Protein AF-A0A8C2JK13-F1 (afdb_monomer)

Structure (mmCIF, N/CA/C/O backbone):
data_AF-A0A8C2JK13-F1
#
_entry.id   AF-A0A8C2JK13-F1
#
loop_
_atom_site.group_PDB
_atom_site.id
_atom_site.type_symbol
_atom_site.label_atom_id
_atom_site.label_alt_id
_atom_site.label_comp_id
_atom_site.label_asym_id
_atom_site.label_entity_id
_atom_site.label_seq_id
_atom_site.pdbx_PDB_ins_code
_atom_site.Cartn_x
_atom_site.Cartn_y
_atom_site.Cartn_z
_atom_site.occupancy
_atom_site.B_iso_or_equiv
_atom_site.auth_seq_id
_atom_site.auth_comp_id
_atom_site.auth_asym_id
_atom_site.auth_atom_id
_atom_site.pdbx_PDB_model_num
ATOM 1 N N . MET A 1 1 ? -36.670 22.110 35.097 1.00 42.41 1 MET A N 1
ATOM 2 C CA . MET A 1 1 ? -36.370 20.724 34.691 1.00 42.41 1 MET A CA 1
ATOM 3 C C . MET A 1 1 ? -35.905 20.815 33.248 1.00 42.41 1 MET A C 1
ATOM 5 O O . MET A 1 1 ? -36.727 20.891 32.354 1.00 42.41 1 MET A O 1
ATOM 9 N N . THR A 1 2 ? -34.612 21.069 33.052 1.00 46.75 2 THR A N 1
ATOM 10 C CA . THR A 1 2 ? -34.013 21.351 31.740 1.00 46.75 2 THR A CA 1
ATOM 11 C C . THR A 1 2 ? -33.711 20.034 31.041 1.00 46.75 2 THR A C 1
ATOM 13 O O . THR A 1 2 ? -32.826 19.299 31.480 1.00 46.75 2 THR A O 1
ATOM 16 N N . GLU A 1 3 ? -34.463 19.731 29.989 1.00 47.25 3 GLU A N 1
ATOM 17 C CA . GLU A 1 3 ? -34.153 18.641 29.070 1.00 47.25 3 GLU A CA 1
ATOM 18 C C . GLU A 1 3 ? -32.934 19.043 28.235 1.00 47.25 3 GLU A C 1
ATOM 20 O O . GLU A 1 3 ? -32.914 20.087 27.585 1.00 47.25 3 GLU A O 1
ATOM 25 N N . TRP A 1 4 ? -31.880 18.238 28.326 1.00 59.06 4 TRP A N 1
ATOM 26 C CA . TRP A 1 4 ? -30.714 18.326 27.465 1.00 59.06 4 TRP A CA 1
ATOM 27 C C . TRP A 1 4 ? -30.919 17.285 26.363 1.00 59.06 4 TRP A C 1
ATOM 29 O O . TRP A 1 4 ? -30.917 16.081 26.611 1.00 59.06 4 TRP A O 1
ATOM 39 N N . GLU A 1 5 ? -31.167 17.746 25.144 1.00 53.88 5 GLU A N 1
ATOM 40 C CA . GLU A 1 5 ? -31.246 16.869 23.983 1.00 53.88 5 GLU A CA 1
ATOM 41 C C . GLU A 1 5 ? -29.817 16.480 23.595 1.00 53.88 5 GLU A C 1
ATOM 43 O O . GLU A 1 5 ? -28.999 17.315 23.197 1.00 53.88 5 GLU A O 1
ATOM 48 N N . THR A 1 6 ? -29.474 15.207 23.777 1.00 56.38 6 THR A N 1
ATOM 49 C CA . THR A 1 6 ? -28.198 14.661 23.322 1.00 56.38 6 THR A CA 1
ATOM 50 C C . THR A 1 6 ? -28.247 14.536 21.804 1.00 56.38 6 THR A C 1
ATOM 52 O O . THR A 1 6 ? -28.711 13.534 21.266 1.00 56.38 6 THR A O 1
ATOM 55 N N . ALA A 1 7 ? -27.780 15.561 21.094 1.00 47.94 7 ALA A N 1
ATOM 56 C CA . ALA A 1 7 ? -27.538 15.455 19.663 1.00 47.94 7 ALA A CA 1
ATOM 57 C C . ALA A 1 7 ? -26.490 14.355 19.421 1.00 47.94 7 ALA A C 1
ATOM 59 O O . ALA A 1 7 ? -25.312 14.513 19.752 1.00 47.94 7 ALA A O 1
ATOM 60 N N . ALA A 1 8 ? -26.933 13.214 18.888 1.00 54.06 8 ALA A N 1
ATOM 61 C CA . ALA A 1 8 ? -26.050 12.150 18.433 1.00 54.06 8 ALA A CA 1
ATOM 62 C C . ALA A 1 8 ? -25.062 12.729 17.401 1.00 54.06 8 ALA A C 1
ATOM 64 O O . ALA A 1 8 ? -25.488 13.475 16.514 1.00 54.06 8 ALA A O 1
ATOM 65 N N . PRO A 1 9 ? -23.752 12.430 17.489 1.00 49.12 9 PRO A N 1
ATOM 66 C CA . PRO A 1 9 ? -22.812 12.907 16.489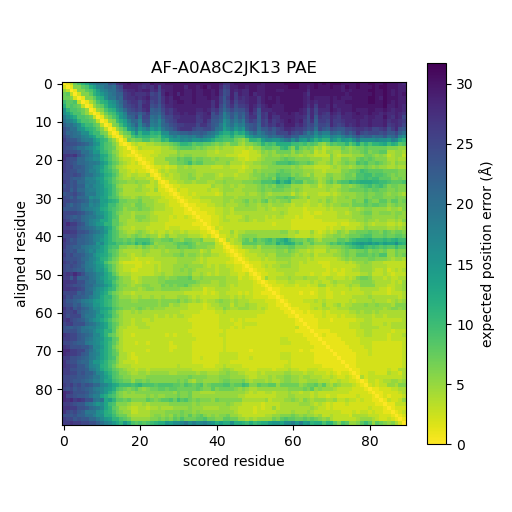 1.00 49.12 9 PRO A CA 1
ATOM 67 C C . PRO A 1 9 ? -23.193 12.293 15.141 1.00 49.12 9 PRO A C 1
ATOM 69 O O . PRO A 1 9 ? -23.242 11.070 15.008 1.00 49.12 9 PRO A O 1
ATOM 72 N N . ALA A 1 10 ? -23.480 13.151 14.160 1.00 46.97 10 ALA A N 1
ATOM 73 C CA . ALA A 1 10 ? -23.705 12.753 12.780 1.00 46.97 10 ALA A CA 1
ATOM 74 C C . ALA A 1 10 ? -22.539 11.863 12.334 1.00 46.97 10 ALA A C 1
ATOM 76 O O . ALA A 1 10 ? -21.398 12.320 12.221 1.00 46.97 10 ALA A O 1
ATOM 77 N N . VAL A 1 11 ? -22.825 10.575 12.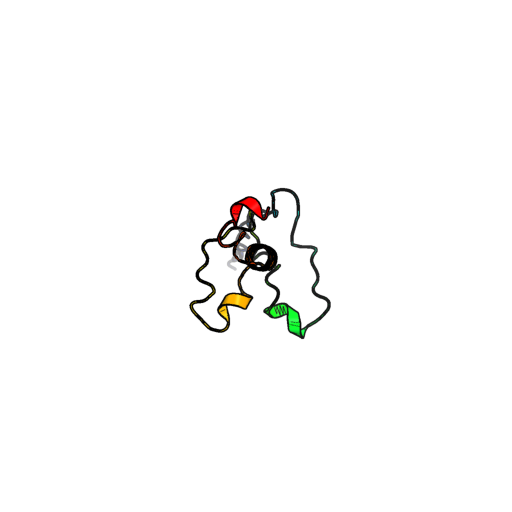143 1.00 49.00 11 VAL A N 1
ATOM 78 C CA . VAL A 1 11 ? -21.887 9.629 11.553 1.00 49.00 11 VAL A CA 1
ATOM 79 C C . VAL A 1 11 ? -21.661 10.138 10.140 1.00 49.00 11 VAL A C 1
ATOM 81 O O . VAL A 1 11 ? -22.563 10.112 9.309 1.00 49.00 11 VAL A O 1
ATOM 84 N N . ALA A 1 12 ? -20.488 10.720 9.901 1.00 47.59 12 ALA A N 1
ATOM 85 C CA . ALA A 1 12 ? -20.071 11.060 8.559 1.00 47.59 12 ALA A CA 1
ATOM 86 C C . ALA A 1 12 ? -20.074 9.753 7.763 1.00 47.59 12 ALA A C 1
ATOM 88 O O . ALA A 1 12 ? -19.233 8.892 8.013 1.00 47.59 12 ALA A O 1
ATOM 89 N N . GLU A 1 13 ? -21.053 9.603 6.871 1.00 49.75 13 GLU A N 1
ATOM 90 C CA . GLU A 1 13 ? -21.113 8.555 5.858 1.00 49.75 13 GLU A CA 1
ATOM 91 C C . GLU A 1 13 ? -19.781 8.591 5.107 1.00 49.75 13 GLU A C 1
ATOM 93 O O . GLU A 1 13 ? -19.537 9.446 4.249 1.00 49.75 13 GLU A O 1
ATOM 98 N N . THR A 1 14 ? -18.844 7.735 5.510 1.00 58.78 14 THR A N 1
ATOM 99 C CA . THR A 1 14 ? -17.599 7.572 4.778 1.00 58.78 14 THR A CA 1
ATOM 100 C C . THR A 1 14 ? -17.987 7.024 3.413 1.00 58.78 14 THR A C 1
ATOM 102 O O . THR A 1 14 ? -18.702 6.024 3.369 1.00 58.78 14 THR A O 1
ATOM 105 N N . PRO A 1 15 ? -17.571 7.662 2.306 1.00 64.00 15 PRO A N 1
ATOM 106 C CA . PRO A 1 15 ? -17.939 7.190 0.980 1.00 64.00 15 PRO A CA 1
ATOM 107 C C . PRO A 1 15 ? -17.541 5.721 0.843 1.00 64.00 15 PRO A C 1
ATOM 109 O O . PRO A 1 15 ? -16.419 5.368 1.196 1.00 64.00 15 PRO A O 1
ATOM 112 N N . ASP A 1 16 ? -18.454 4.886 0.350 1.00 71.56 16 ASP A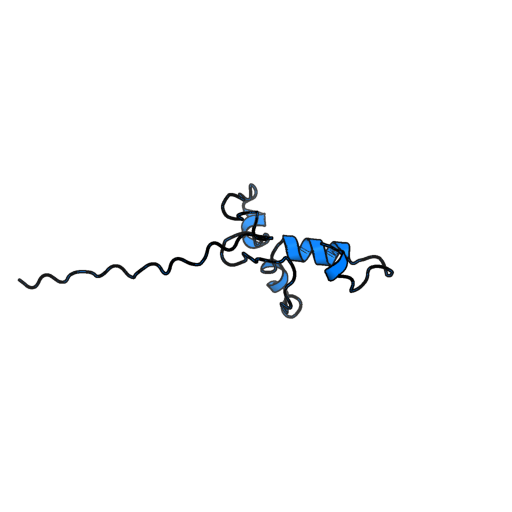 N 1
ATOM 113 C CA . ASP A 1 16 ? -18.228 3.456 0.131 1.00 71.56 16 ASP A CA 1
ATOM 114 C C . ASP A 1 16 ? -17.104 3.265 -0.910 1.00 71.56 16 ASP A C 1
ATOM 116 O O . ASP A 1 16 ? -17.288 3.443 -2.123 1.00 71.56 16 ASP A O 1
ATOM 120 N N . ILE A 1 17 ? -15.886 2.997 -0.424 1.00 79.56 17 ILE A N 1
ATOM 121 C CA . ILE A 1 17 ? -14.690 2.866 -1.261 1.00 79.56 17 ILE A CA 1
ATOM 122 C C . ILE A 1 17 ? -14.657 1.454 -1.842 1.00 79.56 17 ILE A C 1
ATOM 124 O O . ILE A 1 17 ? -14.096 0.527 -1.259 1.00 79.56 17 ILE A O 1
ATOM 128 N N . LYS A 1 18 ? -15.176 1.316 -3.061 1.00 84.06 18 LYS A N 1
ATOM 129 C CA . LYS A 1 18 ? -15.117 0.058 -3.815 1.00 84.06 18 LYS A CA 1
ATOM 130 C C . LYS A 1 18 ? -13.792 -0.093 -4.550 1.00 84.06 18 LYS A C 1
ATOM 132 O O . LYS A 1 18 ? -13.394 0.764 -5.346 1.00 84.06 18 LYS A O 1
ATOM 137 N N . LEU A 1 19 ? -13.141 -1.235 -4.364 1.00 83.81 19 LEU A N 1
ATOM 138 C CA . LEU A 1 19 ? -11.961 -1.618 -5.126 1.00 83.81 19 LEU A CA 1
ATOM 139 C C . LEU A 1 19 ? -12.332 -1.780 -6.609 1.00 83.81 19 LEU A C 1
ATOM 141 O O . LEU A 1 19 ? -13.316 -2.437 -6.962 1.00 83.81 19 LEU A O 1
ATOM 145 N N . PHE A 1 20 ? -11.556 -1.146 -7.489 1.00 83.56 20 PHE A N 1
ATOM 146 C CA . PHE A 1 20 ? -11.829 -1.023 -8.927 1.00 83.56 20 PHE A CA 1
ATOM 147 C C . PHE A 1 20 ? -13.205 -0.424 -9.267 1.00 83.56 20 PHE A C 1
ATOM 149 O O . PHE A 1 20 ? -13.683 -0.591 -10.388 1.00 83.56 20 PHE A O 1
ATOM 156 N N . GLY A 1 21 ? -13.874 0.224 -8.305 1.00 83.62 21 GLY A N 1
ATOM 157 C CA . GLY A 1 21 ? -15.260 0.679 -8.442 1.00 83.62 21 GLY A CA 1
ATOM 158 C C . GLY A 1 21 ? -16.291 -0.451 -8.561 1.00 83.62 21 GLY A C 1
ATOM 159 O O . GLY A 1 21 ? -17.449 -0.175 -8.857 1.00 83.62 21 GLY A O 1
ATOM 160 N N . LYS A 1 22 ? -15.887 -1.714 -8.362 1.00 86.00 22 LYS A N 1
ATOM 161 C CA . LYS A 1 22 ? -16.732 -2.899 -8.593 1.00 86.00 22 LYS A CA 1
ATOM 162 C C . LYS A 1 22 ? -16.891 -3.785 -7.362 1.00 86.00 22 LYS A C 1
ATOM 164 O O . LYS A 1 22 ? -17.953 -4.367 -7.187 1.00 86.00 22 LYS A O 1
ATOM 169 N N . TRP A 1 23 ? -15.863 -3.890 -6.524 1.00 86.31 23 TRP A N 1
ATOM 170 C CA . TRP A 1 23 ? -15.814 -4.855 -5.425 1.00 86.31 23 TRP A CA 1
ATOM 171 C C . TRP A 1 23 ? -15.827 -4.137 -4.074 1.00 86.31 23 TRP A C 1
ATOM 173 O O . TRP A 1 23 ? -14.977 -3.277 -3.841 1.00 86.31 23 TRP A O 1
ATOM 183 N N . SER A 1 24 ? -16.767 -4.486 -3.191 1.00 85.56 24 SER A N 1
ATOM 184 C CA . SER A 1 24 ? -16.716 -4.073 -1.780 1.00 85.56 24 SER A CA 1
ATOM 185 C C . SER A 1 24 ? -15.708 -4.943 -1.016 1.00 85.56 24 SER A C 1
ATOM 187 O O . SER A 1 24 ? -15.464 -6.098 -1.373 1.00 85.56 24 SER A O 1
ATOM 189 N N . THR A 1 25 ? -15.087 -4.364 0.011 1.00 82.62 25 THR A N 1
ATOM 190 C CA . THR A 1 25 ? -14.164 -5.046 0.929 1.00 82.62 25 THR A CA 1
ATOM 191 C C . THR A 1 25 ? -14.814 -5.460 2.251 1.00 82.62 25 THR A C 1
ATOM 193 O O . THR A 1 25 ? -14.141 -6.077 3.076 1.00 82.62 25 THR A O 1
ATOM 196 N N . ASP A 1 26 ? -16.094 -5.150 2.456 1.00 81.94 26 ASP A N 1
ATOM 197 C CA . ASP A 1 26 ? -16.747 -5.233 3.772 1.00 81.94 2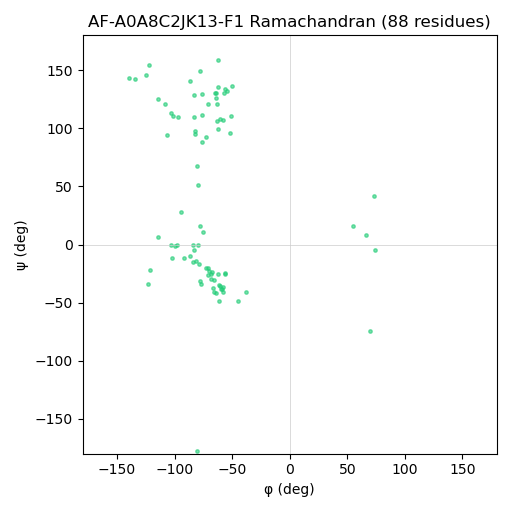6 ASP A CA 1
ATOM 198 C C . ASP A 1 26 ? -17.084 -6.675 4.161 1.00 81.94 26 ASP A C 1
ATOM 200 O O . ASP A 1 26 ? -16.924 -7.074 5.314 1.00 81.94 26 ASP A O 1
ATOM 204 N N . ASP A 1 27 ? -17.431 -7.498 3.171 1.00 84.06 27 ASP A N 1
ATOM 205 C CA . ASP A 1 27 ? -17.768 -8.912 3.362 1.00 84.06 27 ASP A CA 1
ATOM 206 C C . ASP A 1 27 ? -16.532 -9.821 3.508 1.00 84.06 27 ASP A C 1
ATOM 208 O O . ASP A 1 27 ? -16.651 -11.040 3.663 1.00 84.06 27 ASP A O 1
ATOM 212 N N . VAL A 1 28 ? -15.315 -9.267 3.447 1.00 85.12 28 VAL A N 1
ATOM 213 C CA . VAL A 1 28 ? -14.088 -10.071 3.487 1.00 85.12 28 VAL A CA 1
ATOM 214 C C . VAL A 1 28 ? -13.719 -10.415 4.928 1.00 85.12 28 VAL A C 1
ATOM 216 O O . VAL A 1 28 ? -13.069 -9.650 5.644 1.00 85.12 28 VAL A O 1
ATOM 219 N N . GLN A 1 29 ? -14.096 -11.622 5.339 1.00 87.31 29 GLN A N 1
ATOM 220 C CA . GLN A 1 29 ? -13.760 -12.174 6.647 1.00 87.31 29 GLN A CA 1
ATOM 221 C C . GLN A 1 29 ? -12.399 -12.881 6.636 1.00 87.31 29 GLN A C 1
ATOM 223 O O . GLN A 1 29 ? -12.031 -13.583 5.695 1.00 87.31 29 GLN A O 1
ATOM 228 N N . ILE A 1 30 ? -11.641 -12.697 7.717 1.00 89.00 30 ILE A N 1
ATOM 229 C CA . ILE A 1 30 ? -10.350 -13.354 7.935 1.00 89.00 30 ILE A CA 1
ATOM 230 C C . ILE A 1 30 ? -10.581 -14.478 8.946 1.00 89.00 30 ILE A C 1
ATOM 232 O O . ILE A 1 30 ? -10.890 -14.208 10.102 1.00 89.00 30 ILE A O 1
ATOM 236 N N . ASN A 1 31 ? -10.430 -15.727 8.501 1.00 90.56 31 ASN A N 1
ATOM 237 C CA . ASN A 1 31 ? -10.756 -16.914 9.303 1.00 90.56 31 ASN A CA 1
ATOM 238 C C . ASN A 1 31 ? -9.755 -17.194 10.441 1.00 90.56 31 ASN A C 1
ATOM 240 O O . ASN A 1 31 ? -10.082 -17.911 11.380 1.00 90.56 31 ASN A O 1
ATOM 244 N N . ASP A 1 32 ? -8.536 -16.652 10.355 1.00 92.88 32 ASP A N 1
ATOM 245 C CA . ASP A 1 32 ? -7.474 -16.837 11.348 1.00 92.88 32 ASP A CA 1
ATOM 246 C C . ASP A 1 32 ? -7.238 -15.546 12.145 1.00 92.88 32 ASP A C 1
ATOM 248 O O . ASP A 1 32 ? -6.865 -14.507 11.590 1.00 92.88 32 ASP A O 1
ATOM 252 N N . ILE A 1 33 ? -7.413 -15.636 13.465 1.00 91.56 33 ILE A N 1
ATOM 253 C CA . ILE A 1 33 ? -7.257 -14.529 14.418 1.00 91.56 33 ILE A CA 1
ATOM 254 C C . ILE A 1 33 ? -5.845 -13.933 14.358 1.00 91.56 33 ILE A C 1
ATOM 256 O O . ILE A 1 33 ? -5.686 -12.716 14.435 1.00 91.56 33 ILE A O 1
ATOM 260 N N . SER A 1 34 ? -4.811 -14.756 14.178 1.00 91.88 34 SER A N 1
ATOM 261 C CA . SER A 1 34 ? -3.418 -14.292 14.196 1.00 91.88 34 SER A CA 1
ATOM 262 C C . SER A 1 34 ? -3.059 -13.409 12.993 1.00 91.88 34 SER A C 1
ATOM 264 O O . SER A 1 34 ? -2.170 -12.557 13.072 1.00 91.88 34 SER A O 1
ATOM 266 N N . LEU A 1 35 ? -3.772 -13.580 11.877 1.00 90.44 35 LEU A N 1
ATOM 267 C CA . LEU A 1 35 ? -3.546 -12.849 10.631 1.00 90.44 35 LEU A CA 1
ATOM 268 C C . LEU A 1 35 ? -4.381 -11.570 10.530 1.00 90.44 35 LEU A C 1
ATOM 270 O O . LEU A 1 35 ? -4.112 -10.741 9.655 1.00 90.44 35 LEU A O 1
ATOM 274 N N . GLN A 1 36 ? -5.358 -11.384 11.419 1.00 89.25 36 GLN A N 1
ATOM 275 C CA . GLN A 1 36 ? -6.329 -10.294 11.347 1.00 89.25 36 GLN A CA 1
ATOM 276 C C . GLN A 1 36 ? -5.673 -8.903 11.351 1.00 89.25 36 GLN A C 1
ATOM 278 O O . GLN A 1 36 ? -6.114 -8.016 10.621 1.00 89.25 36 GLN A O 1
ATOM 283 N N . ASP A 1 37 ? -4.583 -8.732 12.100 1.00 89.19 37 ASP A N 1
ATOM 284 C CA . ASP A 1 37 ? -3.846 -7.462 12.188 1.00 89.19 37 ASP A CA 1
ATOM 285 C C . ASP A 1 37 ? -2.825 -7.259 11.051 1.00 89.19 37 ASP A C 1
ATOM 287 O O . ASP A 1 37 ? -2.347 -6.145 10.821 1.00 89.19 37 ASP A O 1
ATOM 291 N N . TYR A 1 38 ? -2.481 -8.324 10.317 1.00 91.00 38 TYR A N 1
ATOM 292 C CA . TYR A 1 38 ? -1.478 -8.306 9.242 1.00 91.00 38 TYR A CA 1
ATOM 293 C C . TYR A 1 38 ? -2.077 -8.286 7.831 1.00 91.00 38 TYR A C 1
ATOM 295 O O . TYR A 1 38 ? -1.349 -8.058 6.851 1.00 91.00 38 TYR A O 1
ATOM 303 N N . ILE A 1 39 ? -3.383 -8.524 7.718 1.00 91.06 39 ILE A N 1
ATOM 304 C CA . ILE A 1 39 ? -4.154 -8.481 6.478 1.00 91.06 39 ILE A CA 1
ATOM 305 C C . ILE A 1 39 ? -5.025 -7.217 6.492 1.00 91.06 39 ILE A C 1
ATOM 307 O O . ILE A 1 39 ? -6.134 -7.179 7.018 1.00 91.06 39 ILE A O 1
ATOM 311 N N . ALA A 1 40 ? -4.501 -6.151 5.887 1.00 88.69 40 ALA A N 1
ATOM 312 C CA . ALA A 1 40 ? -5.191 -4.872 5.751 1.00 88.69 40 ALA A CA 1
ATOM 313 C C . ALA A 1 40 ? -6.272 -4.932 4.652 1.00 88.69 40 ALA A C 1
ATOM 315 O O . ALA A 1 40 ? -5.990 -4.637 3.488 1.00 88.69 40 ALA A O 1
ATOM 316 N N . VAL A 1 41 ? -7.489 -5.345 5.029 1.00 84.12 41 VAL A N 1
ATOM 317 C CA . VAL A 1 41 ? -8.673 -5.413 4.138 1.00 84.12 41 VAL A CA 1
ATOM 318 C C . VAL A 1 41 ? -9.851 -4.564 4.635 1.00 84.12 41 VAL A C 1
ATOM 320 O O . VAL A 1 41 ? -10.677 -4.150 3.836 1.00 84.12 41 VAL A O 1
ATOM 323 N N . LYS A 1 42 ? -9.896 -4.238 5.932 1.00 80.00 42 LYS A N 1
ATOM 324 C CA . LYS A 1 42 ? -10.970 -3.429 6.535 1.00 80.00 42 LYS A CA 1
ATOM 325 C C . LYS A 1 42 ? -11.043 -2.015 5.938 1.00 80.00 42 LYS A C 1
ATOM 327 O O . LYS A 1 42 ? -10.021 -1.495 5.488 1.00 80.00 42 LYS A O 1
ATOM 332 N N . GLU A 1 43 ? -12.201 -1.364 6.071 1.00 74.44 43 GLU A N 1
ATOM 333 C CA . GLU A 1 43 ? -12.550 -0.017 5.566 1.00 74.44 43 GLU A CA 1
ATOM 334 C C . GLU A 1 43 ? -11.424 1.030 5.654 1.00 74.44 43 GLU A C 1
ATOM 336 O O . GLU A 1 43 ? -11.167 1.769 4.707 1.00 74.44 43 GLU A O 1
ATOM 341 N N . LYS A 1 44 ? -10.660 1.048 6.758 1.00 79.38 44 LYS A N 1
ATOM 342 C CA . LYS A 1 44 ? -9.513 1.963 6.953 1.00 79.38 44 LYS A CA 1
ATOM 343 C C . LYS A 1 44 ? -8.443 1.879 5.856 1.00 79.38 44 LYS A C 1
ATOM 345 O O . LYS A 1 44 ? -7.666 2.818 5.678 1.00 79.38 44 LYS A O 1
ATOM 350 N N . TYR A 1 45 ? -8.361 0.747 5.168 1.00 81.69 45 TYR A N 1
ATOM 351 C CA . TYR A 1 45 ? -7.379 0.445 4.132 1.00 81.69 45 TYR A CA 1
ATOM 352 C C . TYR A 1 45 ? -8.015 0.275 2.749 1.00 81.69 45 TYR A C 1
ATOM 354 O O . TYR A 1 45 ? -7.299 -0.061 1.802 1.00 81.69 45 TYR A O 1
ATOM 362 N N . ALA A 1 46 ? -9.318 0.536 2.617 1.00 83.50 46 ALA A N 1
ATOM 363 C CA . ALA A 1 46 ? -10.013 0.486 1.343 1.00 83.50 46 ALA A CA 1
ATOM 364 C C . ALA A 1 46 ? -9.437 1.533 0.375 1.00 83.50 46 ALA A C 1
ATOM 366 O O . ALA A 1 46 ? -9.128 2.678 0.731 1.00 83.50 46 ALA A O 1
ATOM 367 N N . LYS A 1 47 ? -9.224 1.115 -0.872 1.00 86.25 47 LYS A N 1
ATOM 368 C CA . LYS A 1 47 ? -8.650 1.931 -1.947 1.00 86.25 47 LYS A CA 1
ATOM 369 C C . LYS A 1 47 ? -9.392 1.639 -3.242 1.00 86.25 47 LYS A C 1
ATOM 371 O O . LYS A 1 47 ? -9.677 0.485 -3.533 1.00 86.25 47 LYS A O 1
ATOM 376 N N . TYR A 1 48 ? -9.599 2.666 -4.062 1.00 88.44 48 TYR A N 1
ATOM 377 C CA . TYR A 1 48 ? -10.167 2.500 -5.404 1.00 88.44 48 TYR A CA 1
ATOM 378 C C . TYR A 1 48 ? -9.236 1.732 -6.348 1.00 88.44 48 TYR A C 1
ATOM 380 O O . TYR A 1 48 ? -9.685 0.935 -7.165 1.00 88.44 48 TYR A O 1
ATOM 388 N N . LEU A 1 49 ? -7.927 1.965 -6.230 1.00 88.88 49 LEU A N 1
ATOM 389 C CA . LEU A 1 49 ? -6.888 1.354 -7.055 1.00 88.88 49 LEU A CA 1
ATOM 390 C C . LEU A 1 49 ? -5.856 0.675 -6.148 1.00 88.88 49 LEU A C 1
ATOM 392 O O . LEU A 1 49 ? -5.521 1.225 -5.096 1.00 88.88 49 LEU A O 1
ATOM 396 N N . PRO A 1 50 ? -5.262 -0.453 -6.568 1.00 89.38 50 PRO A N 1
ATOM 397 C CA . PRO A 1 50 ? -4.196 -1.123 -5.820 1.00 89.38 50 PRO A CA 1
ATOM 398 C C . PRO A 1 50 ? -2.836 -0.406 -5.932 1.00 89.38 50 PRO A C 1
ATOM 400 O O . PRO A 1 50 ? -1.802 -0.936 -5.524 1.00 89.38 50 PRO A 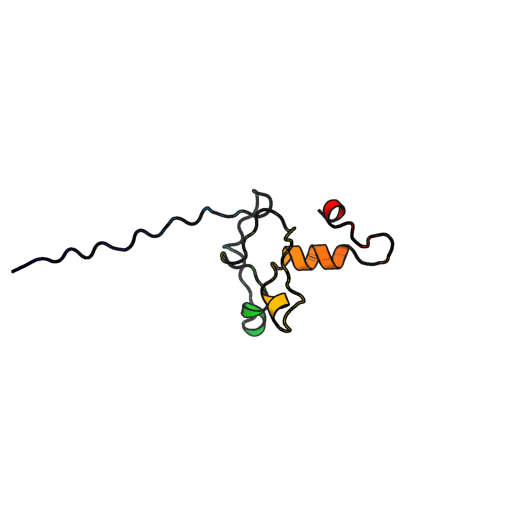O 1
ATOM 403 N N . HIS A 1 51 ? -2.814 0.807 -6.486 1.00 89.06 51 HIS A N 1
ATOM 404 C CA . HIS A 1 51 ? -1.634 1.653 -6.562 1.00 89.06 51 HIS A CA 1
ATOM 405 C C . HIS A 1 51 ? -1.703 2.720 -5.480 1.00 89.06 51 HIS A C 1
ATOM 407 O O . HIS A 1 51 ? -2.489 3.661 -5.568 1.00 89.06 51 HIS A O 1
ATOM 413 N N . SER A 1 52 ? -0.827 2.612 -4.485 1.00 88.31 52 SER A N 1
ATOM 414 C CA . SER A 1 52 ? -0.513 3.732 -3.615 1.00 88.31 52 SER A CA 1
ATOM 415 C C . SER A 1 52 ? 0.985 4.039 -3.663 1.00 88.31 52 SER A C 1
ATOM 417 O O . SER A 1 52 ? 1.821 3.197 -3.995 1.00 88.31 52 SER A O 1
ATOM 419 N N . ALA A 1 53 ? 1.335 5.288 -3.363 1.00 89.12 53 ALA A N 1
ATOM 420 C CA . ALA A 1 53 ? 2.718 5.720 -3.163 1.00 89.12 53 ALA A CA 1
ATOM 421 C C . ALA A 1 53 ? 3.099 5.673 -1.667 1.00 89.12 53 ALA A C 1
ATOM 423 O O . ALA A 1 53 ? 3.912 6.466 -1.186 1.00 89.12 53 ALA A O 1
ATOM 424 N N . GLY A 1 54 ? 2.466 4.781 -0.895 1.00 89.94 54 GLY A N 1
ATOM 425 C CA . GLY A 1 54 ? 2.660 4.683 0.547 1.00 89.94 54 GLY A CA 1
ATOM 426 C C . GLY A 1 54 ? 4.083 4.255 0.920 1.00 89.94 54 GLY A C 1
ATOM 427 O O . GLY A 1 54 ? 4.612 3.255 0.436 1.00 89.94 54 GLY A O 1
ATOM 428 N N . ARG A 1 55 ? 4.715 4.990 1.843 1.00 92.75 55 ARG A N 1
ATOM 429 C CA . ARG A 1 55 ? 6.064 4.679 2.357 1.00 92.75 55 ARG A CA 1
ATOM 430 C C . ARG A 1 55 ? 6.019 3.588 3.432 1.00 92.75 55 ARG A C 1
ATOM 432 O O . ARG A 1 55 ? 6.299 3.838 4.607 1.00 92.75 55 ARG A O 1
ATOM 439 N N . TYR A 1 56 ? 5.660 2.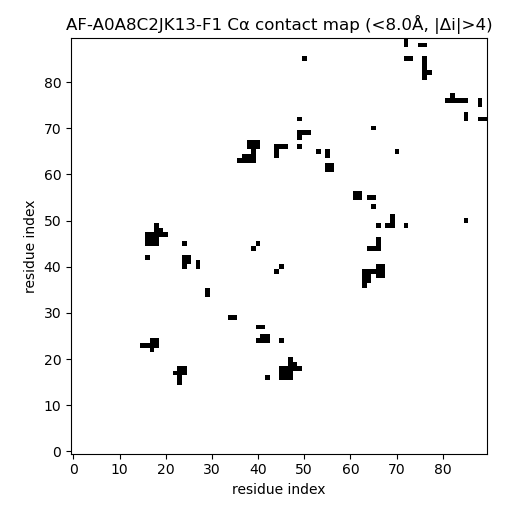373 3.028 1.00 93.25 56 TYR A N 1
ATOM 440 C CA . TYR A 1 56 ? 5.482 1.225 3.926 1.00 93.25 56 TYR A CA 1
ATOM 441 C C . TYR A 1 56 ? 6.792 0.549 4.359 1.00 93.25 56 TYR A C 1
ATOM 443 O O . TYR A 1 56 ? 6.804 -0.160 5.359 1.00 93.25 56 TYR A O 1
ATOM 451 N N . ALA A 1 57 ? 7.901 0.797 3.654 1.00 93.00 57 ALA A N 1
ATOM 452 C CA . ALA A 1 57 ? 9.213 0.225 3.974 1.00 93.00 57 ALA A CA 1
ATOM 453 C C . ALA A 1 57 ? 9.971 0.975 5.088 1.00 93.00 57 ALA A C 1
ATOM 455 O O . ALA A 1 57 ? 10.928 0.448 5.640 1.00 93.00 57 ALA A O 1
ATOM 456 N N . ALA A 1 58 ? 9.548 2.195 5.444 1.00 93.62 58 ALA A N 1
ATOM 457 C CA . ALA A 1 58 ? 10.300 3.060 6.358 1.00 93.62 58 ALA A CA 1
ATOM 458 C C . ALA A 1 58 ? 10.320 2.582 7.826 1.00 93.62 58 ALA A C 1
ATOM 460 O O . ALA A 1 58 ? 11.197 2.977 8.586 1.00 93.62 58 ALA A O 1
ATOM 461 N N . LYS A 1 59 ? 9.343 1.771 8.255 1.00 94.81 59 LYS A N 1
ATOM 462 C CA . LYS A 1 59 ? 9.264 1.212 9.618 1.00 94.81 59 LYS A CA 1
ATOM 463 C C . LYS A 1 59 ? 8.936 -0.279 9.544 1.00 94.81 59 LYS A C 1
ATOM 465 O O . LYS A 1 59 ? 8.093 -0.666 8.736 1.00 94.81 59 LYS A O 1
ATOM 470 N N . ARG A 1 60 ? 9.527 -1.086 10.439 1.00 92.81 60 ARG A N 1
ATOM 471 C CA . ARG A 1 60 ? 9.464 -2.566 10.443 1.00 92.81 60 ARG A CA 1
ATOM 472 C C . ARG A 1 60 ? 8.062 -3.140 10.203 1.00 92.81 60 ARG A C 1
ATOM 474 O O . ARG A 1 60 ? 7.892 -3.993 9.344 1.00 92.81 60 ARG A O 1
ATOM 481 N N . PHE A 1 61 ? 7.058 -2.642 10.923 1.00 93.00 61 PHE A N 1
ATOM 482 C CA . PHE A 1 61 ? 5.690 -3.178 10.882 1.00 93.00 61 PHE A CA 1
ATOM 483 C C . PHE A 1 61 ? 4.731 -2.419 9.966 1.00 93.00 61 PHE A C 1
ATOM 485 O O . PHE A 1 61 ? 3.573 -2.797 9.816 1.00 93.00 61 PHE A O 1
ATOM 492 N N . ARG A 1 62 ? 5.190 -1.357 9.302 1.00 93.31 62 ARG A N 1
ATOM 493 C CA . ARG A 1 62 ? 4.304 -0.515 8.490 1.00 93.31 62 ARG A CA 1
ATOM 494 C C . ARG A 1 62 ? 3.835 -1.222 7.217 1.00 93.31 62 ARG A C 1
ATOM 496 O O . ARG A 1 62 ? 2.784 -0.883 6.692 1.00 93.31 62 ARG A O 1
ATOM 503 N N . LYS A 1 63 ? 4.550 -2.260 6.772 1.00 93.19 63 LYS A N 1
ATOM 504 C CA . LYS A 1 63 ? 4.136 -3.139 5.667 1.00 93.19 63 LYS A CA 1
ATOM 505 C C . LYS A 1 63 ? 2.837 -3.909 5.950 1.00 93.19 63 LYS A C 1
ATOM 507 O O . LYS A 1 63 ? 2.137 -4.234 4.998 1.00 93.19 63 LYS A O 1
ATOM 512 N N . ALA A 1 64 ? 2.489 -4.151 7.218 1.00 92.62 64 ALA A N 1
ATOM 513 C CA . ALA A 1 64 ? 1.221 -4.782 7.599 1.00 92.62 64 ALA A CA 1
ATOM 514 C C . ALA A 1 64 ? 0.002 -3.902 7.265 1.00 92.62 64 ALA A C 1
ATOM 516 O O . ALA A 1 64 ? -1.051 -4.413 6.918 1.00 92.62 64 ALA A O 1
ATOM 517 N N . GLN A 1 65 ? 0.181 -2.576 7.290 1.00 91.56 65 GLN A N 1
ATOM 518 C CA . GLN A 1 65 ? -0.861 -1.583 6.998 1.00 91.56 65 GLN A CA 1
ATOM 519 C C . GLN A 1 65 ? -1.048 -1.319 5.493 1.00 91.56 65 GLN A C 1
ATOM 521 O O . GLN A 1 65 ? -1.891 -0.513 5.107 1.00 91.56 65 GLN A O 1
ATOM 526 N N . CYS A 1 66 ? -0.217 -1.914 4.633 1.00 92.31 66 CYS A N 1
ATOM 527 C CA . CYS A 1 66 ? -0.368 -1.795 3.186 1.00 92.31 66 CYS A CA 1
ATOM 528 C C . CYS A 1 66 ? -1.520 -2.701 2.725 1.00 92.31 66 CYS A C 1
ATOM 530 O O . CYS A 1 66 ? -1.493 -3.886 3.080 1.00 92.31 66 CYS A O 1
ATOM 532 N N . PRO A 1 67 ? -2.484 -2.189 1.931 1.00 92.88 67 PRO A N 1
ATOM 533 C CA . PRO A 1 67 ? -3.595 -2.986 1.421 1.00 92.88 67 PRO A CA 1
ATOM 534 C C . PRO A 1 67 ? -3.106 -4.285 0.777 1.00 92.88 67 PRO A C 1
ATOM 536 O O . PRO A 1 67 ? -2.121 -4.289 0.030 1.00 92.88 67 PRO A O 1
ATOM 539 N N . ILE A 1 68 ? -3.785 -5.400 1.054 1.00 92.12 68 ILE A N 1
ATOM 540 C CA . ILE A 1 68 ? -3.303 -6.720 0.617 1.00 92.12 68 ILE A CA 1
ATOM 541 C C . ILE A 1 68 ? -3.190 -6.829 -0.912 1.00 92.12 68 ILE A C 1
ATOM 543 O O . ILE A 1 68 ? -2.231 -7.407 -1.424 1.00 92.12 68 ILE A O 1
ATOM 547 N N . VAL A 1 69 ? -4.108 -6.191 -1.643 1.00 91.81 69 VAL A N 1
ATOM 548 C CA . VAL A 1 69 ? -4.117 -6.166 -3.114 1.00 91.81 69 VAL 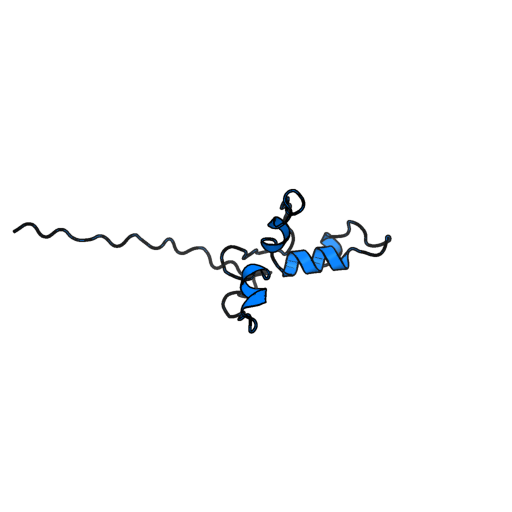A CA 1
ATOM 549 C C . VAL A 1 69 ? -2.904 -5.407 -3.651 1.00 91.81 69 VAL A C 1
ATOM 551 O O . VAL A 1 69 ? -2.236 -5.863 -4.575 1.00 91.81 69 VAL A O 1
ATOM 554 N N . GLU A 1 70 ? -2.533 -4.293 -3.019 1.00 93.31 70 GLU A N 1
ATOM 555 C CA . GLU A 1 70 ? -1.314 -3.574 -3.379 1.00 93.31 70 GLU A CA 1
ATOM 556 C C . GLU A 1 70 ? -0.063 -4.428 -3.122 1.00 93.31 70 GLU A C 1
ATOM 558 O O . GLU A 1 70 ? 0.843 -4.477 -3.959 1.00 93.31 70 GLU A O 1
ATOM 563 N N . ARG A 1 71 ? -0.004 -5.149 -1.997 1.00 93.56 71 ARG A N 1
ATOM 564 C CA . ARG A 1 71 ? 1.107 -6.074 -1.715 1.00 93.56 71 ARG A CA 1
ATOM 565 C C . ARG A 1 71 ? 1.236 -7.140 -2.802 1.00 93.56 71 ARG A C 1
ATOM 567 O O . ARG A 1 71 ? 2.358 -7.401 -3.229 1.00 93.56 71 ARG A O 1
ATOM 574 N N . LEU A 1 72 ? 0.119 -7.684 -3.283 1.00 92.69 72 LEU A N 1
ATOM 575 C CA . LEU A 1 72 ? 0.098 -8.637 -4.393 1.00 92.69 72 LEU A CA 1
ATOM 576 C C . LEU A 1 72 ? 0.650 -8.015 -5.686 1.00 92.69 72 LEU A C 1
ATOM 578 O O . LEU A 1 72 ? 1.553 -8.587 -6.295 1.00 92.69 72 LEU A O 1
ATOM 582 N N . THR A 1 73 ? 0.197 -6.813 -6.067 1.00 92.50 73 THR A N 1
ATOM 583 C CA . THR A 1 73 ? 0.724 -6.121 -7.265 1.00 92.50 73 THR A CA 1
ATOM 584 C C . THR A 1 73 ? 2.229 -5.855 -7.182 1.00 92.50 73 THR A C 1
ATOM 586 O O . THR A 1 73 ? 2.947 -6.029 -8.167 1.00 92.50 73 THR A O 1
ATOM 589 N N . ASN A 1 74 ? 2.739 -5.508 -5.994 1.00 92.94 74 ASN A N 1
ATOM 590 C CA . ASN A 1 74 ? 4.169 -5.300 -5.768 1.00 92.94 74 ASN A CA 1
ATOM 591 C C . ASN A 1 74 ? 4.981 -6.607 -5.869 1.00 92.94 74 ASN A C 1
ATOM 593 O O . ASN A 1 74 ? 6.153 -6.568 -6.236 1.00 92.94 74 ASN A O 1
ATOM 597 N N . SER A 1 75 ? 4.387 -7.757 -5.547 1.00 92.25 75 SER A N 1
ATOM 598 C CA . SER A 1 75 ? 5.022 -9.071 -5.718 1.00 92.25 75 SER A CA 1
ATOM 599 C C . SER A 1 75 ? 4.994 -9.555 -7.171 1.00 92.25 75 SER A C 1
ATOM 601 O O . SER A 1 75 ? 5.922 -10.224 -7.611 1.00 92.25 75 SER A O 1
ATOM 603 N N . MET A 1 76 ? 3.973 -9.193 -7.946 1.00 91.56 76 MET A N 1
ATOM 604 C CA . MET A 1 76 ? 3.865 -9.587 -9.356 1.00 91.56 76 MET A CA 1
ATOM 605 C C . MET A 1 76 ? 4.888 -8.882 -10.273 1.00 91.56 76 MET A C 1
ATOM 607 O O . MET A 1 76 ? 5.293 -9.440 -11.291 1.00 91.56 76 MET A O 1
ATOM 611 N N . MET A 1 77 ? 5.372 -7.688 -9.908 1.00 93.50 77 MET A N 1
ATOM 612 C CA . MET A 1 77 ? 6.386 -6.939 -10.680 1.00 93.50 77 MET A CA 1
ATOM 613 C C . MET A 1 77 ? 7.835 -7.444 -10.498 1.00 93.50 77 MET A C 1
ATOM 615 O O . MET A 1 77 ? 8.780 -6.722 -10.800 1.00 93.50 77 MET A O 1
ATOM 619 N N . MET A 1 78 ? 8.042 -8.651 -9.966 1.00 90.44 78 MET A N 1
ATOM 620 C CA . MET A 1 78 ? 9.377 -9.232 -9.762 1.00 90.44 78 MET A CA 1
ATOM 621 C C . MET A 1 78 ? 9.951 -9.839 -11.061 1.00 90.44 78 MET A C 1
ATOM 623 O O . MET A 1 78 ? 9.332 -9.795 -12.119 1.00 90.44 78 MET A O 1
ATOM 627 N N . HIS A 1 79 ? 11.146 -10.434 -10.991 1.00 90.38 79 HIS A N 1
ATOM 628 C CA . HIS A 1 79 ? 11.844 -11.089 -12.113 1.00 90.38 79 HIS A CA 1
ATOM 629 C C . HIS A 1 79 ? 12.445 -10.167 -13.182 1.00 90.38 79 HIS A C 1
ATOM 631 O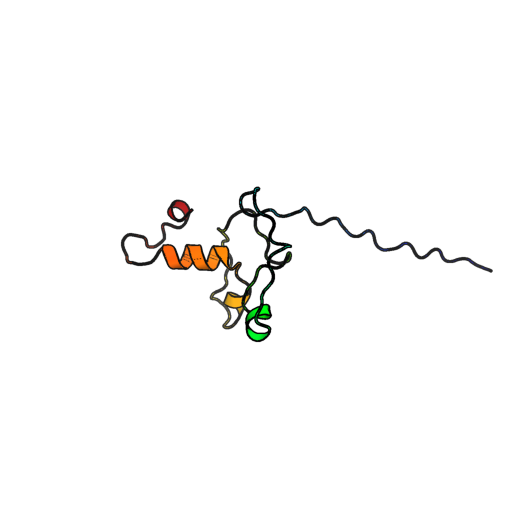 O . HIS A 1 79 ? 12.390 -10.490 -14.366 1.00 90.38 79 HIS A O 1
ATOM 637 N N . GLY A 1 80 ? 13.078 -9.056 -12.792 1.00 93.88 80 GLY A N 1
ATOM 638 C CA . GLY A 1 80 ? 13.981 -8.282 -13.658 1.00 93.88 80 GLY A CA 1
ATOM 639 C C . GLY A 1 80 ? 13.253 -7.550 -14.785 1.00 93.88 80 GLY A C 1
ATOM 640 O O . GLY A 1 80 ? 13.021 -6.349 -14.694 1.00 93.88 80 GLY A O 1
ATOM 641 N N . ARG A 1 81 ? 12.816 -8.282 -15.816 1.00 93.81 81 ARG A N 1
ATOM 642 C CA . ARG A 1 81 ? 12.031 -7.780 -16.953 1.00 93.81 81 ARG A CA 1
ATOM 643 C C . ARG A 1 81 ? 10.722 -7.086 -16.562 1.00 93.81 81 ARG A C 1
ATOM 645 O O . ARG A 1 81 ? 10.240 -6.259 -17.337 1.00 93.81 81 ARG A O 1
ATOM 652 N N . ASN A 1 82 ? 10.146 -7.407 -15.399 1.00 91.94 82 ASN A N 1
ATOM 653 C CA . ASN A 1 82 ? 8.895 -6.804 -14.923 1.00 91.94 82 ASN A CA 1
ATOM 654 C C . ASN A 1 82 ? 9.109 -5.745 -13.829 1.00 91.94 82 ASN A C 1
ATOM 656 O O . ASN A 1 82 ? 8.134 -5.138 -13.383 1.00 91.94 82 ASN A O 1
ATOM 660 N N . ASN A 1 83 ? 10.358 -5.483 -13.425 1.00 92.38 83 ASN A N 1
ATOM 661 C CA . ASN A 1 83 ? 10.661 -4.552 -12.341 1.00 92.38 83 ASN A CA 1
ATOM 662 C C . ASN A 1 83 ? 10.089 -3.158 -12.633 1.00 92.38 83 ASN A C 1
ATOM 664 O O . ASN A 1 83 ? 10.287 -2.599 -13.710 1.00 92.38 83 ASN A O 1
ATOM 668 N N . GLY A 1 84 ? 9.372 -2.598 -11.657 1.00 89.56 84 GLY A N 1
ATOM 669 C CA . GLY A 1 84 ? 8.807 -1.248 -11.735 1.00 89.56 84 GLY A CA 1
ATOM 670 C C . GLY A 1 84 ? 7.589 -1.101 -12.652 1.00 89.56 84 GLY A C 1
ATOM 671 O O . GLY A 1 84 ? 6.970 -0.039 -12.654 1.00 89.56 84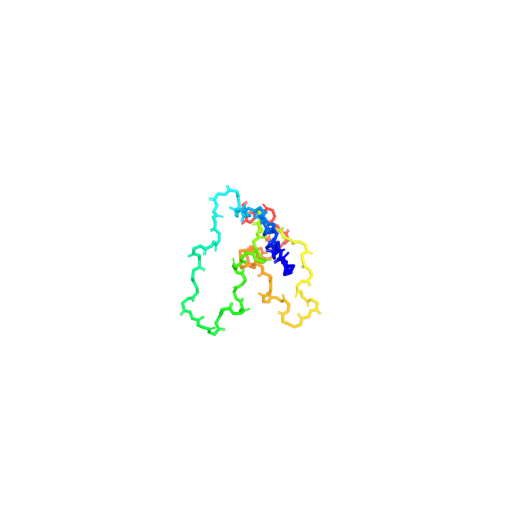 GLY A O 1
ATOM 672 N N . LYS A 1 85 ? 7.177 -2.150 -13.379 1.00 93.00 85 LYS A N 1
ATOM 673 C CA . LYS A 1 85 ? 6.020 -2.117 -14.292 1.00 93.00 85 LYS A CA 1
ATOM 674 C C . LYS A 1 85 ? 4.688 -2.246 -13.549 1.00 93.00 85 LYS A C 1
ATOM 676 O O . LYS A 1 85 ? 3.854 -3.062 -13.918 1.00 93.00 85 LYS A O 1
ATOM 681 N N . LYS A 1 86 ? 4.477 -1.427 -12.512 1.00 92.00 86 LYS A N 1
ATOM 682 C CA . LYS A 1 86 ? 3.296 -1.508 -11.637 1.00 92.00 86 LYS A CA 1
ATOM 683 C C . LYS A 1 86 ? 1.985 -1.276 -12.404 1.00 92.00 86 LYS A C 1
ATOM 685 O O . LYS A 1 86 ? 0.997 -1.920 -12.105 1.00 92.00 86 LYS A O 1
ATOM 690 N N . LEU A 1 87 ? 1.985 -0.402 -13.413 1.00 90.44 87 LEU A N 1
ATOM 691 C CA . LEU A 1 87 ? 0.803 -0.142 -14.249 1.00 90.44 87 LEU A CA 1
ATOM 692 C C . LEU A 1 87 ? 0.393 -1.334 -15.129 1.00 90.44 87 LEU A C 1
ATOM 694 O O . LEU A 1 87 ? -0.760 -1.410 -15.517 1.00 90.44 87 LEU A O 1
ATOM 698 N N . MET A 1 88 ? 1.321 -2.242 -15.450 1.00 88.62 88 MET A N 1
ATOM 699 C CA . MET A 1 88 ? 1.043 -3.421 -16.285 1.00 88.62 88 MET A CA 1
ATOM 700 C C . MET A 1 88 ? 0.523 -4.608 -15.469 1.00 88.62 88 MET A C 1
ATOM 702 O O . MET A 1 88 ? 0.164 -5.635 -16.035 1.00 88.62 88 MET A O 1
ATOM 706 N N . THR A 1 89 ? 0.584 -4.518 -14.141 1.00 84.56 89 THR A N 1
ATOM 707 C CA . THR A 1 89 ? 0.247 -5.620 -13.238 1.00 84.56 89 THR A CA 1
ATOM 708 C C . THR A 1 89 ? -1.245 -5.731 -12.939 1.00 84.56 89 THR A C 1
ATOM 710 O O . THR A 1 89 ? -1.636 -6.597 -12.156 1.00 84.56 89 THR A O 1
ATOM 713 N N . VAL A 1 90 ? -2.046 -4.831 -13.507 1.00 73.81 90 VAL A N 1
ATOM 714 C CA . VAL A 1 90 ? -3.482 -4.655 -13.285 1.00 73.81 90 VAL A CA 1
ATOM 715 C C . VAL A 1 90 ? -4.169 -4.513 -14.631 1.00 73.81 90 VAL A C 1
ATOM 717 O O . VAL A 1 90 ? -3.596 -3.812 -15.493 1.00 73.81 90 VAL A O 1
#

Nearest PDB structures (foldseek):
  8ppk-assembly1_F  TM=9.760E-01  e=2.112E-11  Homo sapiens
  8q7z-assembly1_Ae  TM=9.793E-01  e=8.937E-11  Gallus gallus
  6mtc-assembly1_FF  TM=9.729E-01  e=1.013E-10  Oryctolagus cuniculus
  8p03-assembly1_H  TM=9.384E-01  e=8.393E-11  Oryctolagus cuniculus
  9cai-assembly1_AF  TM=9.811E-01  e=3.397E-09  Caenorhabditis elegans

InterPro domains:
  IPR000235 Small ribosomal subunit protein uS7 [PTHR11205] (5-90)
  IPR036823 Small ribosomal subunit protein uS7 domain superfamily [G3DSA:1.10.455.10] (1-90)
  IPR036823 Small ribosomal subunit protein uS7 domain superfamily [SSF47973] (17-88)

pLDDT: mean 82.51, std 14.78, range [42.41, 94.81]

Solvent-accessible surface area (backbone atoms only — not comparable to full-atom values): 5860 Å² total; per-residue (Å²): 138,84,84,78,81,81,77,72,80,80,76,75,79,70,77,86,53,24,35,76,76,76,40,75,49,83,86,69,79,71,93,48,77,87,48,53,78,55,53,27,48,54,77,96,42,51,41,50,56,64,75,77,91,71,78,33,84,82,43,96,69,42,53,27,66,44,30,51,64,28,54,50,41,66,60,69,24,50,81,72,89,33,53,85,43,61,78,74,64,106

Secondary structure (DSSP, 8-state):
------------------BTTTB-STT---S-GGGTTTS--SGGG--SSS-----TTSSTTGGGGS-HHHHHHHHHT-SSTTTT-GGGG-

Radius of gyration: 18.43 Å; Cα contacts (8 Å, |Δi|>4): 80; chains: 1; bounding box: 50×38×52 Å

Foldseek 3Di:
DDDDDPDDPPPPPDPQQAACVPHGLPPDDDPDPVCPQQAQRDPVARHNYLDDPDPQVPDDRSNSNRHPSVVVLCVVQDDVVSPPVSVVSD

Organism: Cyprinus carpio (NCBI:txid7962)

Sequence (90 aa):
MTEWETAAPAVAETPDIKLFGKWSTDDVQINDISLQDYIAVKEKYAKYLPHSAGRYAAKRFRKAQCPIVERLTNSMMMHGRNNGKKLMTV

Mean predicted aligned error: 9.4 Å